Protein AF-A0AAW3RKG7-F1 (afdb_monomer_lite)

Structure (mmCIF, N/CA/C/O backbone):
data_AF-A0AAW3RKG7-F1
#
_entry.id   AF-A0AAW3RKG7-F1
#
loop_
_atom_site.group_PDB
_atom_site.id
_atom_site.type_symbol
_atom_site.label_atom_id
_atom_site.label_alt_id
_atom_site.label_comp_id
_atom_site.label_asym_id
_atom_site.label_entity_id
_atom_site.label_seq_id
_atom_site.pdbx_PDB_ins_code
_atom_site.Cartn_x
_atom_site.Cartn_y
_atom_site.Cartn_z
_atom_site.occupancy
_atom_site.B_iso_or_equiv
_atom_site.auth_seq_id
_atom_site.auth_comp_id
_atom_site.auth_asym_id
_atom_site.auth_atom_id
_atom_site.pdbx_PDB_model_num
ATOM 1 N N . MET A 1 1 ? -14.525 -1.074 11.956 1.00 86.94 1 MET A N 1
ATOM 2 C CA . MET A 1 1 ? -13.785 0.211 12.050 1.00 86.94 1 MET A CA 1
ATOM 3 C C . MET A 1 1 ? -13.331 0.611 10.652 1.00 86.94 1 MET A C 1
ATOM 5 O O . MET A 1 1 ? -13.154 -0.288 9.837 1.00 86.94 1 MET A O 1
ATOM 9 N N . LYS A 1 2 ? -13.210 1.907 10.342 1.00 90.94 2 LYS A N 1
ATOM 10 C CA . LYS A 1 2 ? -12.775 2.370 9.012 1.00 90.94 2 LYS A CA 1
ATOM 11 C C . LYS A 1 2 ? -11.270 2.625 9.004 1.00 90.94 2 LYS A C 1
ATOM 13 O O . LYS A 1 2 ? -10.784 3.308 9.900 1.00 90.94 2 LYS A O 1
ATOM 18 N N . TYR A 1 3 ? -10.581 2.109 7.991 1.00 94.69 3 TYR A N 1
ATOM 19 C CA . TYR A 1 3 ? -9.165 2.350 7.731 1.00 94.69 3 TYR A CA 1
ATOM 20 C C . TYR A 1 3 ? -8.985 3.073 6.401 1.00 94.69 3 TYR A C 1
ATOM 22 O O 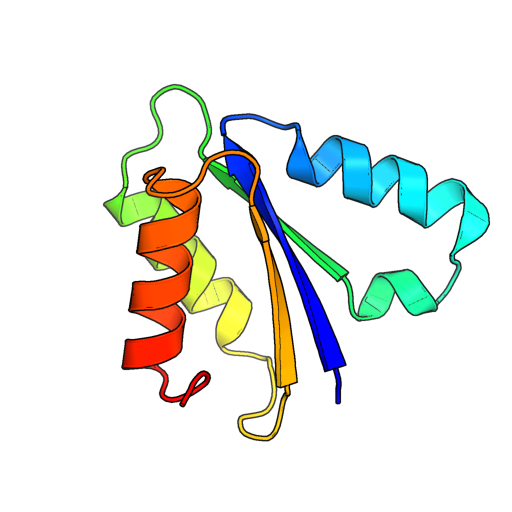. TYR A 1 3 ? -9.669 2.774 5.420 1.00 94.69 3 TYR A O 1
ATOM 30 N N . LEU A 1 4 ? -8.038 4.004 6.374 1.00 95.25 4 LEU A N 1
ATOM 31 C CA . LEU A 1 4 ? -7.602 4.685 5.164 1.00 95.25 4 LEU A CA 1
ATOM 32 C C . LEU A 1 4 ? -6.288 4.061 4.694 1.00 95.25 4 LEU A C 1
ATOM 34 O O . LEU A 1 4 ? -5.289 4.111 5.409 1.00 95.25 4 LEU A O 1
ATOM 38 N N . LEU A 1 5 ? -6.290 3.491 3.495 1.00 96.44 5 LEU A N 1
ATOM 39 C CA . LEU A 1 5 ? -5.107 2.967 2.820 1.00 96.44 5 LEU A CA 1
ATOM 40 C C . LEU A 1 5 ? -4.614 4.005 1.813 1.00 96.44 5 LEU A C 1
ATOM 42 O O . LEU A 1 5 ? -5.287 4.273 0.821 1.00 96.44 5 LEU A O 1
ATOM 46 N N . LEU A 1 6 ? -3.440 4.576 2.067 1.00 97.56 6 LEU A N 1
ATOM 47 C CA . LEU A 1 6 ? -2.732 5.454 1.141 1.00 97.56 6 LEU A CA 1
ATOM 48 C C . LEU A 1 6 ? -1.702 4.626 0.378 1.00 97.56 6 LEU A C 1
ATOM 50 O O . LEU A 1 6 ? -0.751 4.120 0.974 1.00 97.56 6 LEU A O 1
ATOM 54 N N . ILE A 1 7 ? -1.891 4.486 -0.927 1.00 97.88 7 ILE A N 1
ATOM 55 C CA . ILE A 1 7 ? -1.102 3.594 -1.774 1.00 97.88 7 ILE A CA 1
ATOM 56 C C . ILE A 1 7 ? -0.432 4.406 -2.879 1.00 97.88 7 ILE A C 1
ATOM 58 O O . ILE A 1 7 ? -1.076 5.242 -3.510 1.00 97.88 7 ILE A O 1
ATOM 62 N N . SER A 1 8 ? 0.856 4.191 -3.129 1.00 98.19 8 SER A N 1
ATOM 63 C CA . SER A 1 8 ? 1.527 4.869 -4.242 1.00 98.19 8 SER A CA 1
ATOM 64 C C . SER A 1 8 ? 2.759 4.1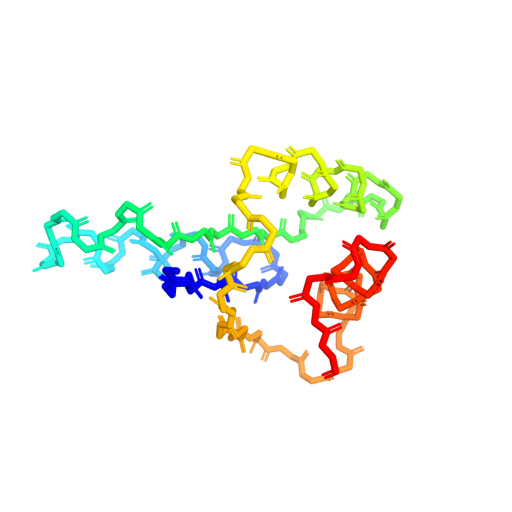34 -4.755 1.00 98.19 8 SER A C 1
ATOM 66 O O . SER A 1 8 ? 3.214 3.157 -4.167 1.00 98.19 8 SER A O 1
ATOM 68 N N . HIS A 1 9 ? 3.351 4.642 -5.828 1.00 97.88 9 HIS A N 1
ATOM 69 C CA . HIS A 1 9 ? 4.763 4.440 -6.125 1.00 97.88 9 HIS A CA 1
ATOM 70 C C . HIS A 1 9 ? 5.622 5.330 -5.216 1.00 97.88 9 HIS A C 1
ATOM 72 O O . HIS A 1 9 ? 5.187 6.388 -4.746 1.00 97.88 9 HIS A O 1
ATOM 78 N N . GLY A 1 10 ? 6.855 4.898 -4.966 1.00 96.88 10 GLY A N 1
ATOM 79 C CA . GLY A 1 10 ? 7.834 5.620 -4.162 1.00 96.88 10 GLY A CA 1
ATOM 80 C C . GLY A 1 10 ? 7.324 5.949 -2.760 1.00 96.88 10 GLY A C 1
ATOM 81 O O . GLY A 1 10 ? 6.780 5.097 -2.062 1.00 96.88 10 GLY A O 1
ATOM 82 N N . ASP A 1 11 ? 7.527 7.198 -2.344 1.00 97.00 11 ASP A N 1
ATOM 83 C CA . ASP A 1 11 ? 7.214 7.682 -0.995 1.00 97.00 11 ASP A CA 1
ATOM 84 C C . ASP A 1 11 ? 6.028 8.645 -0.919 1.00 97.00 11 ASP A C 1
ATOM 86 O O . ASP A 1 11 ? 5.755 9.201 0.145 1.00 97.00 11 ASP A O 1
ATOM 90 N N . PHE A 1 12 ? 5.284 8.821 -2.012 1.00 97.75 12 PHE A N 1
ATOM 91 C CA . PHE A 1 12 ? 4.181 9.779 -2.059 1.00 97.75 12 PHE A CA 1
ATOM 92 C C . PHE A 1 12 ? 3.120 9.513 -0.975 1.00 97.75 12 PHE A C 1
ATOM 94 O O . PHE A 1 12 ? 2.785 10.414 -0.205 1.00 97.75 12 PHE A O 1
ATOM 101 N N . SER A 1 13 ? 2.665 8.267 -0.822 1.00 97.19 13 SER A N 1
ATOM 102 C CA . SER A 1 13 ? 1.709 7.876 0.221 1.00 97.19 13 SER A CA 1
ATOM 103 C C . SER A 1 13 ? 2.228 8.114 1.642 1.00 97.19 13 SER A C 1
ATOM 105 O O . SER A 1 13 ? 1.455 8.452 2.540 1.00 97.19 13 SER A O 1
ATOM 107 N N . ASN A 1 14 ? 3.534 7.937 1.862 1.00 96.12 14 ASN A N 1
ATOM 108 C CA . ASN A 1 14 ? 4.166 8.149 3.164 1.00 96.12 14 ASN A CA 1
ATOM 109 C C . ASN A 1 14 ? 4.267 9.639 3.486 1.00 96.12 14 ASN A C 1
ATOM 111 O O . ASN A 1 14 ? 3.935 10.038 4.600 1.00 96.12 14 ASN A O 1
ATOM 115 N N . GLY A 1 15 ? 4.640 10.461 2.502 1.00 96.38 15 GLY A N 1
ATOM 116 C CA . GLY A 1 15 ? 4.623 11.917 2.625 1.00 96.38 15 GLY A CA 1
ATOM 117 C C . GLY A 1 15 ? 3.226 12.441 2.960 1.00 96.38 15 GLY A C 1
ATOM 118 O O . GLY A 1 15 ? 3.074 13.218 3.898 1.00 96.38 15 GLY A O 1
ATOM 119 N N . LEU A 1 16 ? 2.185 11.937 2.285 1.00 95.38 16 LEU A N 1
ATOM 120 C CA . LEU A 1 16 ? 0.794 12.284 2.601 1.00 95.38 16 LEU A CA 1
ATOM 121 C C . LEU A 1 16 ? 0.408 11.909 4.038 1.00 95.38 16 LEU A C 1
ATOM 123 O O . LEU A 1 16 ? -0.187 12.725 4.744 1.00 95.38 16 LEU A O 1
ATOM 127 N N . LYS A 1 17 ? 0.768 10.703 4.500 1.00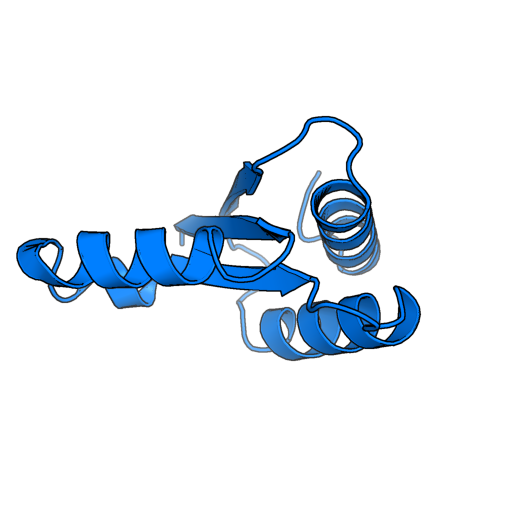 95.69 17 LYS A N 1
ATOM 128 C CA . LYS A 1 17 ? 0.529 10.289 5.892 1.00 95.69 17 LYS A CA 1
ATOM 129 C C . LYS A 1 17 ? 1.270 11.189 6.884 1.00 95.69 17 LYS A C 1
ATOM 131 O O . LYS A 1 17 ? 0.697 11.563 7.906 1.00 95.69 17 LYS A O 1
ATOM 136 N N . GLN A 1 18 ? 2.516 11.553 6.586 1.00 95.00 18 GLN A N 1
ATOM 137 C CA . GLN A 1 18 ? 3.303 12.463 7.414 1.00 95.00 18 GLN A CA 1
ATOM 138 C C . GLN A 1 18 ? 2.633 13.838 7.507 1.00 95.00 18 GLN A C 1
ATOM 140 O O . GLN A 1 18 ? 2.454 14.344 8.612 1.00 95.00 18 GLN A O 1
ATOM 145 N N . THR A 1 19 ? 2.197 14.420 6.389 1.00 94.50 19 THR A N 1
ATOM 146 C CA . THR A 1 19 ? 1.462 15.692 6.394 1.00 94.50 19 THR A CA 1
ATOM 147 C C . THR A 1 19 ? 0.176 15.587 7.207 1.00 94.50 19 THR A C 1
ATOM 149 O O . THR A 1 19 ? -0.071 16.435 8.058 1.00 94.50 19 THR A O 1
ATOM 152 N N . LEU A 1 20 ? -0.607 14.521 7.017 1.00 93.25 20 LEU A N 1
ATOM 153 C CA . LEU A 1 20 ? -1.827 14.283 7.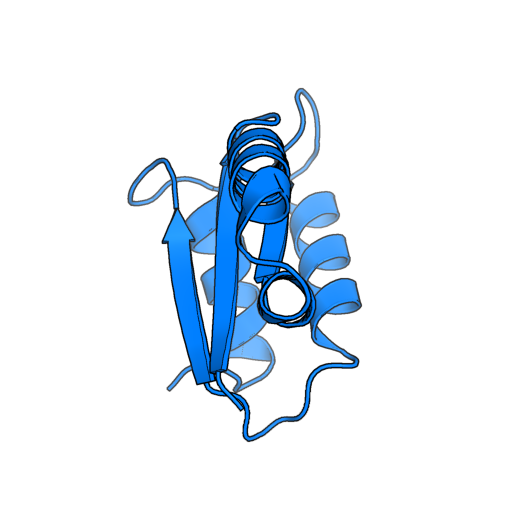791 1.00 93.25 20 LEU A CA 1
ATOM 154 C C . LEU A 1 20 ? -1.542 14.217 9.300 1.00 93.25 20 LEU A C 1
ATOM 156 O O . LEU A 1 20 ? -2.304 14.755 10.102 1.00 93.25 20 LEU A O 1
ATOM 160 N N . SER A 1 21 ? -0.419 13.615 9.698 1.00 92.44 21 SER A N 1
ATOM 161 C CA . SER A 1 21 ? -0.040 13.501 11.110 1.00 92.44 21 SER A CA 1
ATOM 162 C C . SER A 1 21 ? 0.243 14.827 11.809 1.00 92.44 21 SER A C 1
ATOM 164 O O . SER A 1 21 ? 0.119 14.899 13.028 1.00 92.44 21 SER A O 1
ATOM 166 N N . MET A 1 22 ? 0.529 15.892 11.058 1.00 92.81 22 MET A N 1
ATOM 167 C CA . MET A 1 22 ? 0.773 17.219 11.627 1.00 92.81 22 MET A CA 1
ATOM 168 C C . MET A 1 22 ? -0.480 17.837 12.262 1.00 92.81 22 MET A C 1
ATOM 170 O O . MET A 1 22 ? -0.353 18.743 13.080 1.00 92.81 22 MET A O 1
ATOM 174 N N . PHE A 1 23 ? -1.682 17.373 11.900 1.00 91.94 23 PHE A N 1
ATOM 175 C CA . PHE A 1 23 ? -2.941 17.965 12.373 1.00 91.94 23 PHE A CA 1
ATOM 176 C C . PHE A 1 23 ? -4.048 16.956 12.714 1.00 91.94 23 PHE A C 1
ATOM 178 O O . PHE A 1 23 ? -5.031 17.337 13.342 1.00 91.94 23 PHE A O 1
ATOM 185 N N . ALA A 1 24 ? -3.921 15.680 12.334 1.00 86.38 24 ALA A N 1
ATOM 186 C CA . ALA A 1 24 ? -4.969 14.678 12.550 1.00 86.38 24 ALA A CA 1
ATOM 187 C C . ALA A 1 24 ? -4.886 13.930 13.897 1.00 86.38 24 ALA A C 1
ATOM 189 O O . ALA A 1 24 ? -5.786 13.146 14.200 1.00 86.38 24 ALA A O 1
ATOM 190 N N . GLY A 1 25 ? -3.839 14.149 14.704 1.00 84.12 25 GLY A N 1
ATOM 191 C CA . GLY A 1 25 ? -3.678 13.517 16.022 1.00 84.12 25 GLY A CA 1
ATOM 192 C C . GLY A 1 25 ? -3.897 11.997 15.985 1.00 84.12 25 GLY A C 1
ATOM 193 O O . GLY A 1 25 ? -3.353 11.301 15.121 1.00 84.12 25 GLY A O 1
ATOM 194 N N . ASP A 1 26 ? -4.759 11.494 16.872 1.00 80.19 26 ASP A N 1
ATOM 195 C CA . ASP A 1 26 ? -5.081 10.064 17.002 1.00 80.19 26 ASP A CA 1
ATOM 196 C C . ASP A 1 26 ? -5.785 9.459 15.777 1.00 80.19 26 ASP A C 1
ATOM 198 O O . ASP A 1 26 ? -5.767 8.240 15.594 1.00 80.19 26 ASP A O 1
ATOM 202 N N . ALA A 1 27 ? -6.376 10.276 14.895 1.00 78.75 27 ALA A N 1
ATOM 203 C CA . ALA A 1 27 ? -7.008 9.774 13.673 1.00 78.75 27 ALA A CA 1
ATOM 204 C C . ALA A 1 27 ? -5.987 9.143 12.707 1.00 78.75 27 ALA A C 1
ATOM 206 O O . ALA A 1 27 ? -6.360 8.359 11.838 1.00 78.75 27 ALA A O 1
ATOM 207 N N . THR A 1 28 ? -4.690 9.416 12.883 1.00 86.56 28 THR A N 1
ATOM 208 C CA . THR A 1 28 ? -3.614 8.750 12.133 1.00 86.56 28 THR A CA 1
ATOM 209 C C . THR A 1 28 ? -3.483 7.255 12.434 1.00 86.56 28 THR A C 1
ATOM 211 O O . THR A 1 28 ? -2.956 6.520 11.596 1.00 86.56 28 THR A O 1
ATOM 214 N N . ASN A 1 29 ? -4.005 6.780 13.572 1.00 89.56 29 ASN A N 1
ATOM 215 C CA . ASN A 1 29 ? -3.929 5.373 13.982 1.00 89.56 29 ASN A CA 1
ATOM 216 C C . ASN A 1 29 ? -4.709 4.435 13.048 1.00 89.56 29 ASN A C 1
ATOM 218 O O . ASN A 1 29 ? -4.425 3.240 12.988 1.00 89.56 29 ASN A O 1
ATOM 222 N N . THR A 1 30 ? -5.674 4.963 12.291 1.00 93.06 30 THR A N 1
ATOM 223 C CA . THR A 1 30 ? -6.433 4.208 11.282 1.00 93.06 30 THR A CA 1
ATOM 224 C C . THR A 1 30 ? -5.928 4.437 9.855 1.00 93.06 30 THR A C 1
ATOM 226 O O . THR A 1 30 ? -6.540 3.955 8.900 1.00 93.06 30 THR A O 1
ATOM 229 N N . VAL A 1 31 ? -4.803 5.142 9.687 1.00 95.38 31 VAL A N 1
ATOM 230 C CA . VAL A 1 31 ? -4.206 5.452 8.384 1.00 95.38 31 VAL A CA 1
ATOM 231 C C . VAL A 1 31 ? -2.984 4.575 8.147 1.00 95.38 31 VAL A C 1
ATOM 233 O O . VAL A 1 31 ? -1.996 4.607 8.885 1.00 95.38 31 VAL A O 1
ATOM 236 N N . ILE A 1 32 ? -3.018 3.812 7.064 1.00 96.06 32 ILE A N 1
ATOM 237 C CA . ILE A 1 32 ? -1.959 2.897 6.652 1.00 96.06 32 ILE A CA 1
ATOM 238 C C . ILE A 1 32 ? -1.422 3.395 5.317 1.00 96.06 32 ILE A C 1
ATOM 240 O O . ILE A 1 32 ? -2.189 3.585 4.380 1.00 96.06 32 ILE A O 1
ATOM 244 N N . SER A 1 33 ? -0.113 3.619 5.227 1.00 97.06 33 SER A N 1
ATOM 245 C CA . SER A 1 33 ? 0.544 4.032 3.987 1.00 97.06 33 SER A CA 1
ATOM 246 C C . SER A 1 33 ? 1.481 2.937 3.498 1.00 97.06 33 SER A C 1
ATOM 248 O O . SER A 1 33 ? 2.261 2.393 4.279 1.00 97.06 33 SER A O 1
ATOM 250 N N . ILE A 1 34 ? 1.395 2.597 2.213 1.00 97.38 34 ILE A N 1
ATOM 251 C CA . ILE A 1 34 ? 2.250 1.588 1.586 1.00 97.38 34 ILE A CA 1
ATOM 252 C C . ILE A 1 34 ? 2.653 2.090 0.200 1.00 97.38 34 ILE A C 1
ATOM 254 O O . ILE A 1 34 ? 1.812 2.239 -0.683 1.00 97.38 34 ILE A O 1
ATOM 258 N N . GLY A 1 35 ? 3.950 2.328 0.021 1.00 97.00 35 GLY A N 1
ATOM 259 C CA . GLY A 1 35 ? 4.530 2.744 -1.253 1.00 97.00 35 GLY A CA 1
ATOM 260 C C . GLY A 1 35 ? 5.350 1.626 -1.896 1.00 97.00 35 GLY A C 1
ATOM 261 O O . GLY A 1 35 ? 6.092 0.950 -1.185 1.00 97.00 35 GLY A O 1
ATOM 262 N N . LEU A 1 36 ? 5.235 1.426 -3.209 1.00 98.00 36 LEU A N 1
ATOM 263 C CA . LEU A 1 36 ? 6.109 0.538 -3.986 1.00 98.00 36 LEU A CA 1
ATOM 264 C C . LEU A 1 36 ? 7.456 1.225 -4.229 1.00 98.00 36 LEU A C 1
ATOM 266 O O . LEU A 1 36 ? 7.515 2.230 -4.939 1.00 98.00 36 LEU A O 1
ATOM 270 N N . LYS A 1 37 ? 8.532 0.712 -3.632 1.00 96.62 37 LYS A N 1
ATOM 271 C CA . LYS A 1 37 ? 9.855 1.347 -3.709 1.00 96.62 37 LYS A CA 1
ATOM 272 C C . LYS A 1 37 ? 10.501 1.181 -5.091 1.00 96.62 37 LYS A C 1
ATOM 274 O O . LYS A 1 37 ? 10.170 0.232 -5.802 1.00 96.62 37 LYS A O 1
ATOM 279 N N . PRO A 1 38 ? 11.441 2.071 -5.467 1.00 93.38 38 PRO A N 1
ATOM 280 C CA . PRO A 1 38 ? 12.313 1.821 -6.610 1.00 93.38 38 PRO A CA 1
ATOM 281 C C . PRO A 1 38 ? 12.956 0.435 -6.487 1.00 93.38 38 PRO A C 1
ATOM 283 O O . PRO A 1 38 ? 13.387 0.059 -5.397 1.00 93.38 38 PRO A O 1
ATOM 286 N N . ASP A 1 39 ? 12.951 -0.323 -7.582 1.00 94.00 39 ASP A N 1
ATOM 287 C CA . ASP A 1 39 ? 13.503 -1.683 -7.688 1.00 94.00 39 ASP A CA 1
ATOM 288 C C . ASP A 1 39 ? 12.852 -2.750 -6.784 1.00 94.00 39 ASP A C 1
ATOM 290 O O . ASP A 1 39 ? 13.308 -3.894 -6.725 1.00 94.00 39 ASP A O 1
ATOM 294 N N . GLU A 1 40 ? 11.752 -2.426 -6.100 1.00 96.44 40 GLU A N 1
ATOM 295 C CA . GLU A 1 40 ? 10.990 -3.411 -5.343 1.00 96.44 40 GLU A CA 1
ATOM 296 C C . GLU A 1 40 ? 10.160 -4.291 -6.282 1.00 96.44 40 GLU A C 1
ATOM 298 O O . GLU A 1 40 ? 9.336 -3.818 -7.066 1.00 96.44 40 GLU A O 1
ATOM 303 N N . ALA A 1 41 ? 10.349 -5.605 -6.171 1.00 97.06 41 ALA A N 1
ATOM 304 C CA . ALA A 1 41 ? 9.518 -6.568 -6.877 1.00 97.06 41 ALA A CA 1
ATOM 305 C C . ALA A 1 41 ? 8.076 -6.558 -6.342 1.00 97.06 41 ALA A C 1
ATOM 307 O O . ALA A 1 41 ? 7.840 -6.447 -5.136 1.00 97.06 41 ALA A O 1
ATOM 308 N N . ILE A 1 42 ? 7.107 -6.775 -7.234 1.00 96.50 42 ILE A N 1
ATOM 309 C CA . ILE A 1 42 ? 5.681 -6.829 -6.875 1.00 96.50 42 ILE A CA 1
ATOM 310 C C . ILE A 1 42 ? 5.391 -7.915 -5.833 1.00 96.50 42 ILE A C 1
ATOM 312 O O . ILE A 1 42 ? 4.628 -7.668 -4.904 1.00 96.50 42 ILE A O 1
ATOM 316 N N . ASP A 1 43 ? 6.060 -9.067 -5.900 1.00 97.25 43 ASP A N 1
ATOM 317 C CA . ASP A 1 43 ? 5.907 -10.136 -4.902 1.00 97.25 43 ASP A CA 1
ATOM 318 C C . ASP A 1 43 ? 6.346 -9.706 -3.494 1.00 97.25 43 ASP A C 1
ATOM 320 O O . ASP A 1 43 ? 5.807 -10.173 -2.487 1.00 97.25 43 ASP A O 1
ATOM 324 N N . THR A 1 44 ? 7.332 -8.810 -3.401 1.00 97.62 44 THR A N 1
ATOM 325 C CA . THR A 1 44 ? 7.784 -8.243 -2.125 1.00 97.62 44 THR A CA 1
ATOM 326 C C . THR A 1 44 ? 6.739 -7.279 -1.573 1.00 97.62 44 THR A C 1
ATOM 328 O O . THR A 1 44 ? 6.404 -7.350 -0.386 1.00 97.62 44 THR A O 1
ATOM 331 N N . LEU A 1 45 ? 6.164 -6.437 -2.438 1.00 97.06 45 LEU A N 1
ATOM 332 C CA . LEU A 1 45 ? 5.056 -5.558 -2.075 1.00 97.06 45 LEU A CA 1
ATOM 333 C C . LEU A 1 45 ? 3.838 -6.369 -1.601 1.00 97.06 45 LEU A C 1
ATOM 335 O O . LEU A 1 45 ? 3.281 -6.061 -0.547 1.00 97.06 45 LEU A O 1
ATOM 339 N N . ASP A 1 46 ? 3.455 -7.414 -2.337 1.00 97.44 46 ASP A N 1
ATOM 340 C CA . ASP A 1 46 ? 2.329 -8.299 -2.019 1.00 97.44 46 ASP A CA 1
ATOM 341 C C . ASP A 1 46 ? 2.478 -8.901 -0.612 1.00 97.44 46 ASP A C 1
ATOM 343 O O . ASP A 1 46 ? 1.604 -8.717 0.238 1.00 97.44 46 ASP A O 1
ATOM 347 N N . LYS A 1 47 ? 3.643 -9.493 -0.306 1.00 97.38 47 LYS A N 1
ATOM 348 C CA . LYS A 1 47 ? 3.953 -10.045 1.027 1.00 97.38 47 LYS A CA 1
ATOM 349 C C . LYS A 1 47 ? 3.910 -8.990 2.133 1.00 97.38 47 LYS A C 1
ATOM 351 O O . LYS A 1 47 ? 3.470 -9.281 3.253 1.00 97.38 47 LYS A O 1
ATOM 356 N N . ARG A 1 48 ? 4.372 -7.767 1.849 1.00 96.69 48 ARG A N 1
ATOM 357 C CA . ARG A 1 48 ? 4.344 -6.663 2.817 1.00 96.69 48 ARG A CA 1
ATOM 358 C C . ARG A 1 48 ? 2.915 -6.220 3.109 1.00 96.69 48 ARG A C 1
ATOM 360 O O . ARG A 1 48 ? 2.577 -6.035 4.279 1.00 96.69 48 ARG A O 1
ATOM 367 N N . ILE A 1 49 ? 2.074 -6.081 2.084 1.00 96.56 49 ILE A N 1
ATOM 368 C CA . ILE A 1 49 ? 0.652 -5.760 2.257 1.00 96.56 49 ILE A CA 1
ATOM 369 C C . ILE A 1 49 ? -0.029 -6.885 3.037 1.00 96.56 49 ILE A C 1
ATOM 371 O O . ILE A 1 49 ? -0.679 -6.602 4.039 1.00 96.56 49 ILE A O 1
ATOM 375 N N . ASP A 1 50 ? 0.184 -8.147 2.654 1.00 95.56 50 ASP A N 1
ATOM 376 C CA . ASP A 1 50 ? -0.399 -9.311 3.331 1.00 95.56 50 ASP A CA 1
ATOM 377 C C . ASP A 1 50 ? -0.092 -9.298 4.833 1.00 95.56 50 ASP A C 1
ATOM 379 O O . ASP A 1 50 ? -0.994 -9.392 5.668 1.00 95.56 50 ASP A O 1
ATOM 383 N N . THR A 1 51 ? 1.176 -9.072 5.181 1.00 96.12 51 THR A N 1
ATOM 384 C CA . THR A 1 51 ? 1.638 -8.997 6.572 1.00 96.12 51 THR A CA 1
ATOM 385 C C . THR A 1 51 ? 1.049 -7.802 7.318 1.00 96.12 51 THR A C 1
ATOM 387 O O . THR A 1 51 ? 0.656 -7.935 8.475 1.00 96.12 51 THR A O 1
ATOM 390 N N . THR A 1 52 ? 0.935 -6.649 6.657 1.00 95.00 52 THR A N 1
ATOM 391 C CA . THR A 1 52 ? 0.381 -5.423 7.253 1.00 95.00 52 THR A CA 1
ATOM 392 C C . THR A 1 52 ? -1.123 -5.553 7.514 1.00 95.00 52 THR A C 1
ATOM 394 O O . THR A 1 52 ? -1.634 -4.967 8.465 1.00 95.00 52 THR A O 1
ATOM 397 N N . MET A 1 53 ? -1.843 -6.330 6.697 1.00 93.38 53 MET A N 1
ATOM 398 C CA . MET A 1 53 ? -3.294 -6.512 6.817 1.00 93.38 53 MET A CA 1
ATOM 399 C C . MET A 1 53 ? -3.705 -7.590 7.835 1.00 93.38 53 MET A C 1
ATOM 401 O O . MET A 1 53 ? -4.821 -7.524 8.352 1.00 93.38 53 MET A O 1
ATOM 405 N N . LYS A 1 54 ? -2.822 -8.541 8.176 1.00 91.62 54 LYS A N 1
ATOM 406 C CA . LYS A 1 54 ? -3.081 -9.617 9.161 1.00 91.62 54 LYS A CA 1
ATOM 407 C C . LYS A 1 54 ? -3.636 -9.156 10.517 1.00 91.62 54 LYS A C 1
ATOM 409 O O . LYS A 1 54 ? -4.609 -9.755 10.964 1.00 91.62 54 LYS A O 1
ATOM 414 N N . PRO A 1 55 ? -3.076 -8.133 11.192 1.00 91.88 55 PRO A N 1
ATOM 415 C CA . PRO A 1 55 ? -3.580 -7.704 12.499 1.00 91.88 55 PRO A CA 1
ATOM 416 C C . PRO A 1 55 ? -4.899 -6.916 12.425 1.00 91.88 55 PRO A C 1
ATOM 418 O O . PRO A 1 55 ? -5.474 -6.597 13.464 1.00 91.88 55 PRO A O 1
ATOM 421 N N . ILE A 1 56 ? -5.384 -6.567 11.228 1.00 91.44 56 ILE A N 1
ATOM 422 C CA . ILE A 1 56 ? -6.600 -5.766 11.072 1.00 91.44 56 ILE A CA 1
ATOM 423 C C . ILE A 1 56 ? -7.833 -6.676 11.191 1.00 91.44 56 ILE A C 1
ATOM 425 O O . ILE A 1 56 ? -7.905 -7.672 10.463 1.00 91.44 56 ILE A O 1
ATOM 429 N N . PRO A 1 57 ? -8.844 -6.330 12.016 1.00 90.25 57 PRO A N 1
ATOM 430 C CA . PRO A 1 57 ? -10.063 -7.129 12.159 1.00 90.25 57 PRO A CA 1
ATOM 431 C C . PRO A 1 57 ? -10.765 -7.392 10.821 1.00 90.25 57 PRO A C 1
ATOM 433 O O . PRO A 1 57 ? -10.757 -6.531 9.936 1.00 90.25 57 PRO A O 1
ATOM 436 N N . GLU A 1 58 ? -11.400 -8.555 10.669 1.00 86.19 58 GLU A N 1
ATOM 437 C CA . GLU A 1 58 ? -12.102 -8.952 9.435 1.00 86.19 58 GLU A CA 1
ATOM 438 C C . GLU A 1 58 ? -13.253 -8.002 9.075 1.00 86.19 58 GLU A C 1
ATOM 440 O O . GLU A 1 58 ? -13.450 -7.663 7.916 1.00 86.19 58 GLU A O 1
ATOM 445 N N . ASN A 1 59 ? -13.941 -7.469 10.081 1.00 87.38 59 ASN A N 1
ATOM 446 C CA . ASN A 1 59 ? -15.116 -6.600 9.972 1.00 87.38 59 ASN A CA 1
ATOM 447 C C . ASN A 1 59 ? -14.733 -5.128 9.687 1.00 87.38 59 ASN A C 1
ATOM 449 O O . ASN A 1 59 ? -15.490 -4.192 9.978 1.00 87.38 59 ASN A O 1
ATOM 453 N N . SER A 1 60 ? -13.507 -4.895 9.223 1.00 91.44 60 SER A N 1
ATOM 454 C CA . SER A 1 60 ? -12.990 -3.560 8.940 1.00 91.44 60 SER A CA 1
ATOM 455 C C . SER A 1 60 ? -13.413 -3.102 7.552 1.00 91.44 60 SER A C 1
ATOM 457 O O . SER A 1 60 ? -13.477 -3.885 6.614 1.00 91.44 60 SER A O 1
ATOM 459 N N . GLN A 1 61 ? -13.696 -1.810 7.428 1.00 91.62 61 GLN A N 1
ATOM 460 C CA . GLN A 1 61 ? -14.009 -1.171 6.157 1.00 91.62 61 GLN A CA 1
ATOM 461 C C . GLN A 1 61 ? -12.792 -0.387 5.688 1.00 91.62 61 GLN A C 1
ATOM 463 O O . GLN A 1 61 ? -12.141 0.280 6.494 1.00 91.62 61 GLN A O 1
ATOM 468 N N . PHE A 1 62 ? -12.515 -0.429 4.392 1.00 93.38 62 PHE A N 1
ATOM 469 C CA . PHE A 1 62 ? -11.338 0.200 3.810 1.00 93.38 62 PHE A CA 1
ATOM 470 C C . PHE A 1 62 ? -11.741 1.279 2.811 1.00 93.38 62 PHE A C 1
ATOM 472 O O . PHE A 1 62 ? -12.614 1.067 1.973 1.00 93.38 62 PHE A O 1
ATOM 479 N N . VAL A 1 63 ? -11.080 2.429 2.893 1.00 94.31 63 VAL A N 1
ATOM 480 C CA . VAL A 1 63 ? -11.048 3.429 1.823 1.00 94.31 63 VAL A CA 1
ATOM 481 C C . VAL A 1 63 ? -9.639 3.410 1.257 1.00 94.31 63 VAL A C 1
ATOM 483 O O . VAL A 1 63 ? -8.682 3.619 1.999 1.00 94.31 63 VAL A O 1
ATOM 486 N N . ILE A 1 64 ? -9.507 3.128 -0.036 1.00 95.38 64 ILE A N 1
ATOM 487 C CA . ILE A 1 64 ? -8.210 3.037 -0.710 1.00 95.38 64 ILE A CA 1
ATOM 488 C C . ILE A 1 64 ? -8.041 4.281 -1.574 1.00 95.38 64 ILE A C 1
ATOM 490 O O . ILE A 1 64 ? -8.843 4.522 -2.474 1.00 95.38 64 ILE A O 1
ATOM 494 N N . LEU A 1 65 ? -6.997 5.060 -1.303 1.00 96.44 65 LEU A N 1
ATOM 495 C CA . LEU A 1 65 ? -6.572 6.180 -2.133 1.00 96.44 65 LEU A CA 1
ATOM 496 C C . LEU A 1 65 ? -5.233 5.821 -2.763 1.00 96.44 65 LEU A C 1
ATOM 498 O O . LEU A 1 65 ? -4.229 5.685 -2.062 1.00 96.44 65 LEU A O 1
ATOM 502 N N . ALA A 1 66 ? -5.242 5.650 -4.080 1.00 97.00 66 ALA A N 1
ATOM 503 C CA . ALA A 1 66 ? -4.053 5.353 -4.859 1.00 97.00 66 ALA A CA 1
ATOM 504 C C . ALA A 1 66 ? -3.640 6.543 -5.726 1.00 97.00 66 ALA A C 1
ATOM 506 O O . ALA A 1 66 ? -4.475 7.355 -6.119 1.00 97.00 66 ALA A O 1
ATOM 507 N N . ASP A 1 67 ? -2.351 6.615 -6.040 1.00 97.25 67 ASP A N 1
ATOM 508 C CA . ASP A 1 67 ? -1.774 7.613 -6.939 1.00 97.25 67 ASP A CA 1
ATOM 509 C C . ASP A 1 67 ? -2.212 7.433 -8.402 1.00 97.25 67 ASP A C 1
ATOM 511 O O . ASP A 1 67 ? -2.566 8.405 -9.066 1.00 97.25 67 ASP A O 1
ATOM 515 N N . ILE A 1 68 ? -2.195 6.196 -8.905 1.00 97.00 68 ILE A N 1
ATOM 516 C CA . ILE A 1 68 ? -2.407 5.866 -10.316 1.00 97.00 68 ILE A CA 1
ATOM 517 C C . ILE A 1 68 ? -3.439 4.743 -10.443 1.00 97.00 68 ILE A C 1
ATOM 519 O O . ILE A 1 68 ? -3.260 3.631 -9.936 1.00 97.00 68 ILE A O 1
ATOM 523 N N . ILE A 1 69 ? -4.512 5.013 -11.191 1.00 94.88 69 ILE A N 1
ATOM 524 C CA . ILE A 1 69 ? -5.531 4.015 -11.540 1.00 94.88 69 ILE A CA 1
ATOM 525 C C . ILE A 1 69 ? -4.892 2.918 -12.401 1.00 94.88 69 ILE A C 1
ATOM 527 O O . ILE A 1 69 ? -4.214 3.204 -13.382 1.00 94.88 69 ILE A O 1
ATOM 531 N N . GLY A 1 70 ? -5.106 1.653 -12.030 1.00 93.31 70 GLY A N 1
ATOM 532 C CA . GLY A 1 70 ? -4.503 0.499 -12.707 1.00 93.31 70 GLY A CA 1
ATOM 533 C C . GLY A 1 70 ? -3.009 0.297 -12.423 1.00 93.31 70 GLY A C 1
ATOM 534 O O . GLY A 1 70 ? -2.438 -0.682 -12.896 1.00 93.31 70 GLY A O 1
ATOM 535 N N . GLY A 1 71 ? -2.379 1.169 -11.628 1.00 95.69 71 GLY A N 1
ATOM 536 C CA . GLY A 1 71 ? -0.984 1.017 -11.224 1.00 95.69 71 GLY A CA 1
ATOM 537 C C . GLY A 1 71 ? -0.744 -0.280 -10.448 1.00 95.69 71 GLY A C 1
ATOM 538 O O . GLY A 1 71 ? -1.638 -0.803 -9.769 1.00 95.69 71 GLY A O 1
ATOM 539 N N . SER A 1 72 ? 0.485 -0.795 -10.514 1.00 96.50 72 SER A N 1
ATOM 540 C CA . SER A 1 72 ? 0.859 -2.011 -9.788 1.00 96.50 72 SER A CA 1
ATOM 541 C C . SER A 1 72 ? 0.653 -1.912 -8.266 1.00 96.50 72 SER A C 1
ATOM 543 O O . SER A 1 72 ? 0.204 -2.906 -7.691 1.00 96.50 72 SER A O 1
ATOM 545 N N . PRO A 1 73 ? 0.835 -0.755 -7.587 1.00 97.12 73 PRO A N 1
ATOM 546 C CA . PRO A 1 73 ? 0.545 -0.656 -6.159 1.00 97.12 73 PRO A CA 1
ATOM 547 C C . PRO A 1 73 ? -0.944 -0.863 -5.847 1.00 97.12 73 PRO A C 1
ATOM 549 O O . PRO A 1 73 ? -1.290 -1.655 -4.970 1.00 97.12 73 PRO A O 1
ATOM 552 N N . LEU A 1 74 ? -1.830 -0.200 -6.602 1.00 97.19 74 LEU A N 1
ATOM 553 C CA . LEU A 1 74 ? -3.282 -0.300 -6.427 1.00 97.19 74 LEU A CA 1
ATOM 554 C C . LEU A 1 74 ? -3.779 -1.724 -6.684 1.00 97.19 74 LEU A C 1
ATOM 556 O O . LEU A 1 74 ? -4.481 -2.299 -5.855 1.00 97.19 74 LEU A O 1
ATOM 560 N N . THR A 1 75 ? -3.404 -2.301 -7.826 1.00 96.94 75 THR A N 1
ATOM 561 C CA . THR A 1 75 ? -3.859 -3.644 -8.217 1.00 96.94 75 THR A CA 1
ATOM 562 C C . THR A 1 75 ? -3.385 -4.710 -7.230 1.00 96.94 75 THR A C 1
ATOM 564 O O . THR A 1 75 ? -4.171 -5.575 -6.848 1.00 96.94 75 THR A O 1
ATOM 567 N N . THR A 1 76 ? -2.149 -4.608 -6.732 1.00 97.25 76 THR A N 1
ATOM 568 C CA . THR A 1 76 ? -1.608 -5.536 -5.726 1.00 97.25 76 THR A CA 1
ATOM 569 C C . THR A 1 76 ? -2.380 -5.456 -4.409 1.00 97.25 76 THR A C 1
ATOM 571 O O . THR A 1 76 ? -2.782 -6.489 -3.875 1.00 97.25 76 THR A O 1
ATOM 574 N N . VAL A 1 77 ? -2.661 -4.249 -3.903 1.00 96.69 77 VAL A N 1
ATOM 575 C CA . VAL A 1 77 ? -3.461 -4.071 -2.676 1.00 96.69 77 VAL A CA 1
ATOM 576 C C . VAL A 1 77 ? -4.857 -4.661 -2.835 1.00 96.69 77 VAL A C 1
ATOM 578 O O . VAL A 1 77 ? -5.295 -5.417 -1.969 1.00 96.69 77 VAL A O 1
ATOM 581 N N . CYS A 1 78 ? -5.539 -4.375 -3.946 1.00 95.44 78 CYS A N 1
ATOM 582 C CA . CYS A 1 78 ? -6.859 -4.942 -4.216 1.00 95.44 78 CYS A CA 1
ATOM 583 C C . CYS A 1 78 ? -6.815 -6.476 -4.262 1.00 95.44 78 CYS A C 1
ATOM 585 O O . CYS A 1 78 ? -7.655 -7.129 -3.647 1.00 95.44 78 CYS A O 1
ATOM 587 N N . ASN A 1 79 ? -5.808 -7.061 -4.915 1.00 95.44 79 ASN A N 1
ATOM 588 C CA . ASN A 1 79 ? -5.649 -8.513 -4.984 1.00 95.44 79 ASN A CA 1
ATOM 589 C C . ASN A 1 79 ? -5.451 -9.136 -3.597 1.00 95.44 79 ASN A C 1
ATOM 591 O O . ASN A 1 79 ? -6.120 -10.115 -3.270 1.00 95.44 79 ASN A O 1
ATOM 595 N N . VAL A 1 80 ? -4.579 -8.565 -2.761 1.00 95.25 80 VAL A N 1
ATOM 596 C CA . VAL A 1 80 ? -4.339 -9.055 -1.393 1.00 95.25 80 VAL A CA 1
ATOM 597 C C . VAL A 1 80 ? -5.613 -8.969 -0.554 1.00 95.25 80 VAL A C 1
ATOM 599 O O . VAL A 1 80 ? -6.002 -9.951 0.078 1.00 95.25 80 VAL A O 1
ATOM 602 N N . LEU A 1 81 ? -6.293 -7.820 -0.572 1.00 93.75 81 LEU A N 1
ATOM 603 C CA . LEU A 1 81 ? -7.520 -7.622 0.199 1.00 93.75 81 LEU A CA 1
ATOM 604 C C . LEU A 1 81 ? -8.641 -8.557 -0.262 1.00 93.75 81 LEU A C 1
ATOM 606 O O . LEU A 1 81 ? -9.364 -9.090 0.580 1.00 93.75 81 LEU A O 1
ATOM 610 N N . ASN A 1 82 ? -8.756 -8.805 -1.569 1.00 93.69 82 ASN A N 1
ATOM 611 C CA . ASN A 1 82 ? -9.713 -9.760 -2.119 1.00 93.69 82 ASN A CA 1
ATOM 612 C C . ASN A 1 82 ? -9.397 -11.195 -1.656 1.00 93.69 82 ASN A C 1
ATOM 614 O O . ASN A 1 82 ? -10.277 -11.893 -1.157 1.00 93.69 82 ASN A O 1
ATOM 618 N N . ARG A 1 83 ? -8.123 -11.624 -1.716 1.00 93.38 83 ARG A N 1
ATOM 619 C CA . ARG A 1 83 ? -7.696 -12.946 -1.206 1.00 93.38 83 ARG A CA 1
ATOM 620 C C . ARG A 1 83 ? -7.985 -13.117 0.288 1.00 93.38 83 ARG A C 1
ATOM 622 O O . ARG A 1 83 ? -8.360 -14.206 0.711 1.00 93.38 83 ARG A O 1
ATOM 629 N N . GLN A 1 84 ? -7.848 -12.049 1.074 1.00 89.69 84 GLN A N 1
ATOM 630 C CA . GLN A 1 84 ? -8.170 -12.033 2.506 1.00 89.69 84 GLN A CA 1
ATOM 631 C C . GLN A 1 84 ? -9.663 -11.795 2.807 1.00 89.69 84 GLN A C 1
ATOM 633 O O . GLN A 1 84 ? -10.026 -11.691 3.977 1.00 89.69 84 GLN A O 1
ATOM 638 N N . LYS A 1 85 ? -10.532 -11.694 1.787 1.00 87.56 85 LYS A N 1
ATOM 639 C CA . LYS A 1 85 ? -11.973 -11.398 1.922 1.00 87.56 85 LYS A CA 1
ATOM 640 C C . LYS A 1 85 ? -12.271 -10.107 2.705 1.00 87.56 85 LYS A C 1
ATOM 642 O O . LYS A 1 85 ? -13.290 -10.000 3.382 1.00 87.56 85 LYS A O 1
ATOM 647 N N . LYS A 1 86 ? -11.367 -9.126 2.622 1.00 83.25 86 LYS A N 1
ATOM 648 C CA . LYS A 1 86 ? -11.460 -7.818 3.296 1.00 83.25 86 LYS A CA 1
ATOM 649 C C . LYS A 1 86 ? -12.153 -6.743 2.454 1.00 83.25 86 LYS A C 1
ATOM 651 O O . LYS A 1 86 ? -12.469 -5.674 2.969 1.00 83.25 86 LYS A O 1
ATOM 656 N N . ILE A 1 87 ? -12.378 -7.019 1.175 1.00 77.06 87 ILE A N 1
ATOM 657 C CA . ILE A 1 87 ? -13.194 -6.212 0.265 1.00 77.06 87 ILE A CA 1
ATOM 658 C C . ILE A 1 87 ? -14.227 -7.139 -0.386 1.00 77.06 87 ILE A C 1
ATOM 660 O O . ILE A 1 87 ? -13.909 -8.298 -0.658 1.00 77.06 87 ILE A O 1
ATOM 664 N N . GLN A 1 88 ? -15.458 -6.649 -0.544 1.00 59.56 88 GLN A N 1
ATOM 665 C CA . GLN A 1 88 ? -16.558 -7.319 -1.249 1.00 59.56 88 GLN A CA 1
ATOM 666 C C . GLN A 1 88 ? -16.770 -6.657 -2.603 1.00 59.56 88 GLN A C 1
ATOM 668 O O . GLN A 1 88 ? -16.666 -5.409 -2.646 1.00 59.56 88 GLN A O 1
#

Secondary structure (DSSP, 8-state):
-EEEEEEEETTHHHHHHHHHHTT-GGGGGGEEEEEE-TT--HHHHHHHHHHHHTTS-TT-EEEEEESSTT-HHHHHHHHHHHHTT---

Foldseek 3Di:
DEAEEQEEAACPQVVVLVVCCVPVPPVSVRYHYQHHYVVRDLVNSLVVLLVVCVVPDLPYHYDYDYDDDVDSRVVSNVVSCVVVVSDD

InterPro domains:
  IPR004701 Phosphotra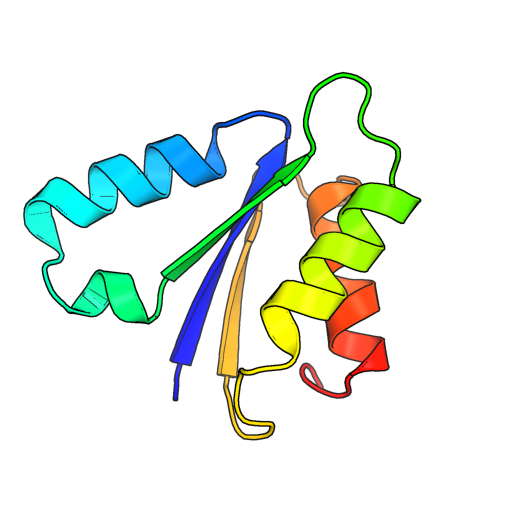nsferase system, mannose-type IIA component [PF03610] (4-86)
  IPR004701 Phosphotransferase system, mannose-type IIA component [PS51096] (1-88)
  IPR036662 Phosphotransferase system, mannose-type IIA component superfamily [G3DSA:3.40.50.510] (1-88)
  IPR036662 Phosphotransferase system, mannose-type IIA component superfamily [SSF53062] (1-85)
  IPR051471 Bacterial PTS system sugar-specific components [PTHR33799] (1-87)

Radius of gyration: 12.5 Å; chains: 1; bounding box: 30×31×30 Å

pLDDT: mean 93.45, std 5.72, range [59.56, 98.19]

Sequence (88 aa):
MKYLLLISHGDFSNGLKQTLSMFAGDATNTVISIGLKPDEAIDTLDKRIDTTMKPIPENSQFVILADIIGGSPLTTVCNVLNRQKKIQ

Organism: Lactiplantibacillus plantarum (NCBI:txid1590)

=== Feature glossary ===
The record interleaves many kinds of information about one protein. Here is each kind framed as the question it answers.

Q: What known structures does this most resemble?
A: Structural nearest neighbors (via Foldseek easy-search vs the PDB). Reported per hit: target PDB id, E-value, and alignment TM-score. A TM-score above ~0.5 is the conventional threshold for 'same fold'.

Q: Where is each backbone atom in 3D?
A: The mmCIF table is the protein's shape written out atom by atom. For each backbone N, Cα, C, and carbonyl O, it records an (x, y, z) coordinate triple in Å plus the residue type, chain letter, and residue number.

Q: What are the backbone torsion angles?
A: The φ/ψ torsion pair specifies the backbone conformation at each residue. φ rotates about the N–Cα bond, ψ about the Cα–C bond. Steric clashes forbid most of the (φ, ψ) plane — the allowed regions (α-helix basin, β-sheet basin, left-handed helix) are the Ramachandran-allowed regions.

Q: Which residues are buried vs exposed?
A: Solvent-accessible surface area (SASA) is the area in Å² traced out by the centre of a 1.4 Å probe sphere (a water molecule) rolled over the protein's van der Waals surface (Shrake–Rupley / Lee–Richards construction). Buried residues have near-zero SASA; fully exposed residues can exceed 200 Å². The total SASA scales roughly with the number of surface residues.

Q: How confident is the AlphaFold model at each residue?
A: pLDDT is the predicted lDDT-Cα score: AlphaFold's confidence that the local environment of each residue (all inter-atomic distances within 15 Å) is correctly placed. It is a per-residue number between 0 and 100, with higher meaning more reliable.

Q: What does the local fold look like, residue by residue?
A: 3Di is Foldseek's structural alphabet. Each residue is assigned one of twenty discrete states based on how its Cα sits relative to its spatial (not se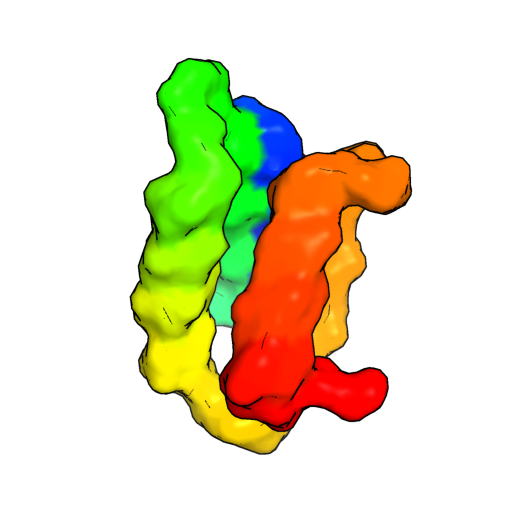quential) neighbors. Aligning 3Di strings finds structural homologs roughly as well as full 3D superposition, but orders of magnitude faster.

Q: How big and how compact is the whole molecule?
A: Radius of gyration (Rg) is the root-mean-square distance of Cα atoms from their centroid — a single number for overall size and compactness. A globular domain of N residues has Rg ≈ 2.2·N^0.38 Å; an extended or disordered chain has a much larger Rg. The Cα contact count is the number of residue pairs whose Cα atoms are within 8 Å and are more than four positions apart in sequence — a standard proxy for tertiary packing density. The bounding box is the smallest axis-aligned box enclosing all Cα atoms.

Q: Which residues are in helices, strands, or loops?
A: DSSP 8-state secondary structure assigns each residue one of H (α-helix), G (3₁₀-helix), I (π-helix), E (extended β-strand), B (isolated β-bridge), T (hydrogen-bonded turn), S (bend), or '-' (coil). The assignment is computed from backbone hydrogen-bond geometry via the Kabsch–Sander algorithm.

Q: How mobile is each atom in the crystal?
A: Crystallographic B-factors measure how much each atom's electron density is smeared out, in Å². They rise in mobile loops and surface residues and fall in the buried interior. In AlphaFold models this column is repurposed to hold pLDDT instead.

Q: What if only a Cα trace is available?
A: P-SEA three-state annotation labels each residue as helix, strand, or coil based purely on the geometry of the Cα trace. It serves as a fallback when the full backbone (and thus DSSP) is unavailable.

Q: What family and function is it annotated with?
A: Database cross-references. InterPro integrates a dozen domain/family signature databases into unified entries with residue-range hits. GO terms attach function/process/location labels with evidence codes. CATH codes position the fold in a four-level structural taxonomy. Organism is the NCBI-taxonomy species name.

Q: Are the domains correctly placed relative to each other?
A: Predicted Aligned Error (PAE) is an AlphaFold confidence matrix: entry (i, j) is the expected error in the position of residue j, in ångströms, when the prediction is superimposed on the true structure at residue i. Low PAE within a block of residues means that block is internally rigid and well-predicted; high PAE between two blocks means their relative placement is uncertain even if each block individually is confident.

Q: What do the diagnostic plots show?
A: Three diagnostic plots accompany the record. The Cα contact map visualizes the tertiary structure as a 2D adjacency matrix (8 Å cutoff, sequence-local contacts suppressed). The Ramachandran plot shows the distribution of backbone (φ, ψ) torsions, with points in the α and β basins reflecting secondary structure content. The PAE plot shows AlphaFold's inter-residue confidence as a color matrix.

Q: What is the amino-acid chain?
A: Primary structure: the covalent order of the twenty standard amino acids along the backbone. Two proteins with the same sequence will (almost always) fold to the same structure; two with 30% identity often share a fold but not the details.

Q: What do the rendered images show?
A: The six renders are orthographic views along the three Cartesian axes in both directions. Representation (cartoon, sticks, or surface) and color scheme (sequence-rainbow or by-chain) vary across proteins so the training set covers all the common visualization conventions.